Protein AF-A0AA50TCF9-F1 (afdb_monomer_lite)

Radius of gyration: 13.49 Å; chains: 1; bounding box: 40×18×34 Å

Organism: NCBI:txid2839184

Sequence (93 aa):
ENIELHKKSQYSHVPACQISTSYYVGFAYMMMRRYADAI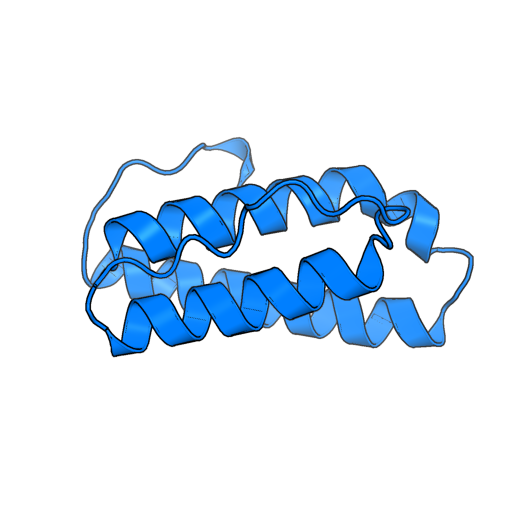RTLSSALLYVQRTKQLFSARSYQNDQINKQTEQMYHLLAVCLVLHPQCVDESIQ

pLDDT: mean 78.46, std 13.11, range [32.66, 91.62]

Secondary structure (DSSP, 8-state):
----TTS--SS---HHHHHHHHHHHHHHHHHTT-HHHHHHHHHHHHHHHHHHHHHHTT-HHHHHHHHHHHHHHHHHHHHHHHHS-----GGG-

Structure (mmCIF, N/CA/C/O backbone):
data_AF-A0AA50TCF9-F1
#
_entry.id   AF-A0AA50TCF9-F1
#
loop_
_atom_site.group_PDB
_atom_site.id
_atom_site.type_symbol
_atom_site.label_atom_id
_atom_site.label_alt_id
_atom_site.label_comp_id
_atom_site.label_asym_id
_atom_site.label_entity_id
_atom_site.label_seq_id
_atom_site.pdbx_PDB_ins_code
_atom_site.Cartn_x
_atom_site.Cartn_y
_atom_site.Cartn_z
_atom_site.occupancy
_atom_site.B_iso_or_equiv
_atom_site.auth_seq_id
_atom_site.auth_comp_id
_atom_site.auth_asym_id
_atom_site.auth_atom_id
_atom_site.pdbx_PDB_model_num
ATOM 1 N N . GLU A 1 1 ? -22.450 0.048 -10.509 1.00 32.66 1 GLU A N 1
ATOM 2 C CA . GLU A 1 1 ? -21.599 -0.545 -11.557 1.00 32.66 1 GLU A CA 1
ATOM 3 C C . GLU A 1 1 ? -20.209 -0.780 -10.970 1.00 32.66 1 GLU A C 1
ATOM 5 O O . GLU A 1 1 ? -19.550 0.173 -10.574 1.00 32.66 1 GLU A O 1
ATOM 10 N N . ASN A 1 2 ? -19.837 -2.039 -10.729 1.00 45.22 2 ASN A N 1
ATOM 11 C CA . ASN A 1 2 ? -18.561 -2.401 -10.107 1.00 45.22 2 ASN A CA 1
ATOM 12 C C . ASN A 1 2 ? -17.498 -2.475 -11.206 1.00 45.22 2 ASN A C 1
ATOM 14 O O . ASN A 1 2 ? -17.454 -3.461 -11.932 1.00 45.22 2 ASN A O 1
ATOM 18 N N . ILE A 1 3 ? -16.688 -1.428 -11.365 1.00 57.72 3 ILE A N 1
ATOM 19 C CA . ILE A 1 3 ? -15.615 -1.400 -12.367 1.00 57.72 3 ILE A CA 1
ATOM 20 C C . ILE A 1 3 ? -14.536 -2.405 -11.939 1.00 57.72 3 ILE A C 1
ATOM 22 O O . ILE A 1 3 ? -13.714 -2.127 -11.066 1.00 57.72 3 ILE A O 1
ATOM 26 N N . GLU A 1 4 ? -14.557 -3.598 -12.531 1.00 53.09 4 GLU A N 1
ATOM 27 C CA . GLU A 1 4 ? -13.545 -4.633 -12.325 1.00 53.09 4 GLU A CA 1
ATOM 28 C C . GLU A 1 4 ? -12.235 -4.238 -13.019 1.00 53.09 4 GLU A C 1
ATOM 30 O O . GLU A 1 4 ? -11.974 -4.562 -14.175 1.00 53.09 4 GLU A O 1
ATOM 35 N N . LEU A 1 5 ? -11.369 -3.543 -12.283 1.00 61.34 5 LEU A N 1
ATOM 36 C CA . LEU A 1 5 ? -10.026 -3.147 -12.733 1.00 61.34 5 LEU A CA 1
ATOM 37 C C . LEU A 1 5 ? -9.050 -4.330 -12.863 1.00 61.34 5 LEU A C 1
ATOM 39 O O . LEU A 1 5 ? -7.933 -4.168 -13.343 1.00 61.34 5 LEU A O 1
ATOM 43 N N . HIS A 1 6 ? -9.464 -5.529 -12.447 1.00 57.28 6 HIS A N 1
ATOM 44 C CA . HIS A 1 6 ? -8.643 -6.740 -12.408 1.00 57.28 6 HIS A CA 1
ATOM 45 C C . HIS A 1 6 ? -8.859 -7.663 -13.621 1.00 57.28 6 HIS A C 1
ATOM 47 O O . HIS A 1 6 ? -8.693 -8.881 -13.535 1.00 57.28 6 HIS A O 1
ATOM 53 N N . LYS A 1 7 ? -9.221 -7.105 -14.782 1.00 55.91 7 LYS A N 1
ATOM 54 C CA . LYS A 1 7 ? -9.214 -7.867 -16.036 1.00 55.91 7 LYS A CA 1
ATOM 55 C C . LYS A 1 7 ? -7.754 -8.182 -16.381 1.00 55.91 7 LYS A C 1
ATOM 57 O O . LYS A 1 7 ? -6.968 -7.260 -16.577 1.00 55.91 7 LYS A O 1
ATOM 62 N N . LYS A 1 8 ? -7.380 -9.471 -16.403 1.00 53.56 8 LYS A N 1
ATOM 63 C CA . LYS A 1 8 ? -6.008 -9.944 -16.681 1.00 53.56 8 LYS A CA 1
ATOM 64 C C . LYS A 1 8 ? -5.452 -9.248 -17.927 1.00 53.56 8 LYS A C 1
ATOM 66 O O . LYS A 1 8 ? -5.863 -9.545 -19.045 1.00 53.56 8 LYS A O 1
ATOM 71 N N . SER A 1 9 ? -4.544 -8.306 -17.708 1.00 56.81 9 SER A N 1
ATOM 72 C CA . SER A 1 9 ? -3.879 -7.561 -18.768 1.00 56.81 9 SER A CA 1
ATOM 73 C C . SER A 1 9 ? -2.815 -8.451 -19.415 1.00 56.81 9 SER A C 1
ATOM 75 O O . SER A 1 9 ? -2.093 -9.152 -18.710 1.00 56.81 9 SER A O 1
ATOM 77 N N . GLN A 1 10 ? -2.715 -8.445 -20.747 1.00 59.06 10 GLN A N 1
ATOM 78 C CA . GLN A 1 10 ? -1.738 -9.242 -21.514 1.00 59.06 10 GLN A CA 1
ATOM 79 C C . GLN A 1 10 ? -0.286 -8.739 -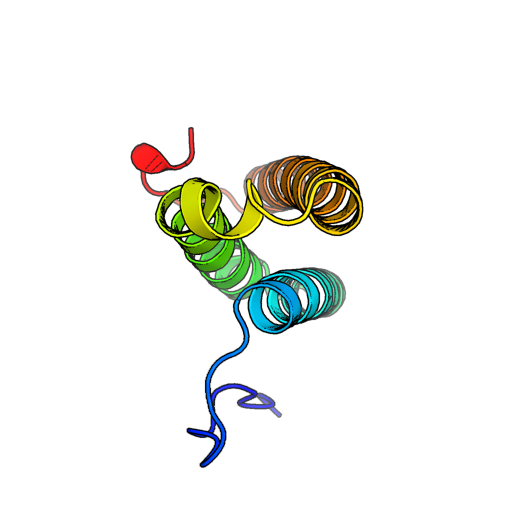21.366 1.00 59.06 10 GLN A C 1
ATOM 81 O O . GLN A 1 10 ? 0.622 -9.290 -21.985 1.00 59.06 10 GLN A O 1
ATOM 86 N N . TYR A 1 11 ? -0.060 -7.693 -20.567 1.00 61.88 11 TYR A N 1
ATOM 87 C CA . TYR A 1 11 ? 1.232 -7.031 -20.414 1.00 61.88 11 TYR A CA 1
ATOM 88 C C . TYR A 1 11 ? 1.994 -7.493 -19.167 1.00 61.88 11 TYR A C 1
ATOM 90 O O . TYR A 1 11 ? 1.413 -7.920 -18.167 1.00 61.88 11 TYR A O 1
ATOM 98 N N . SER A 1 12 ? 3.322 -7.380 -19.227 1.00 62.38 12 SER A N 1
ATOM 99 C CA . SER A 1 12 ? 4.227 -7.667 -18.118 1.00 62.38 12 SER A CA 1
ATOM 100 C C . SER A 1 12 ? 3.909 -6.783 -16.908 1.00 62.38 12 SER A C 1
ATOM 102 O O . SER A 1 12 ? 3.842 -5.557 -17.001 1.00 62.38 12 SER A O 1
ATOM 104 N N . HIS A 1 13 ? 3.710 -7.418 -15.753 1.00 66.69 13 HIS A N 1
ATOM 105 C CA . HIS A 1 13 ? 3.391 -6.730 -14.506 1.00 66.69 13 HIS A CA 1
ATOM 106 C C . HIS A 1 13 ? 4.598 -5.907 -14.038 1.00 66.69 13 HIS A C 1
ATOM 108 O O . HIS A 1 13 ? 5.621 -6.468 -13.649 1.00 66.69 13 HIS A O 1
ATOM 114 N N . VAL A 1 14 ? 4.487 -4.576 -14.079 1.00 78.75 14 VAL A N 1
ATOM 115 C CA . VAL A 1 14 ? 5.519 -3.664 -13.565 1.00 78.75 14 VAL A CA 1
ATOM 116 C C . VAL A 1 14 ? 5.226 -3.374 -12.088 1.00 78.75 14 VAL A C 1
ATOM 118 O O . VAL A 1 14 ? 4.229 -2.702 -11.802 1.00 78.75 14 VAL A O 1
ATOM 121 N N . PRO A 1 15 ? 6.083 -3.809 -11.140 1.00 78.88 15 PRO A N 1
ATOM 122 C CA . PRO A 1 15 ? 5.778 -3.727 -9.710 1.00 78.88 15 PRO A CA 1
ATOM 123 C C . PRO A 1 15 ? 5.491 -2.303 -9.211 1.00 78.88 15 PRO A C 1
ATOM 125 O O . PRO A 1 15 ? 4.531 -2.086 -8.478 1.00 78.88 15 PRO A O 1
ATOM 128 N N . ALA A 1 16 ? 6.257 -1.308 -9.671 1.00 80.81 16 ALA A N 1
ATOM 129 C CA . ALA A 1 16 ? 6.055 0.093 -9.290 1.00 80.81 16 ALA A CA 1
ATOM 130 C C . ALA A 1 16 ? 4.685 0.638 -9.743 1.00 80.81 16 ALA A C 1
ATOM 132 O O . ALA A 1 16 ? 4.004 1.328 -8.991 1.00 80.81 16 ALA A O 1
ATOM 133 N N . CYS A 1 17 ? 4.250 0.283 -10.958 1.00 83.19 17 CYS A N 1
ATOM 134 C CA . CYS A 1 17 ? 2.961 0.715 -11.498 1.00 83.19 17 CYS A CA 1
ATOM 135 C C . CYS A 1 17 ? 1.791 0.060 -10.751 1.00 83.19 17 CYS A C 1
ATOM 137 O O . CYS A 1 17 ? 0.790 0.720 -10.469 1.00 83.19 17 CYS A O 1
ATOM 139 N N . GLN A 1 18 ? 1.928 -1.214 -10.374 1.00 84.12 18 GLN A N 1
ATOM 140 C CA . GLN A 1 18 ? 0.908 -1.932 -9.611 1.00 84.12 18 GLN A CA 1
ATOM 141 C C . GLN A 1 18 ? 0.671 -1.312 -8.227 1.00 84.12 18 GLN A C 1
ATOM 143 O O . GLN A 1 18 ? -0.481 -1.205 -7.800 1.00 84.12 18 GLN A O 1
ATOM 148 N N . ILE A 1 19 ? 1.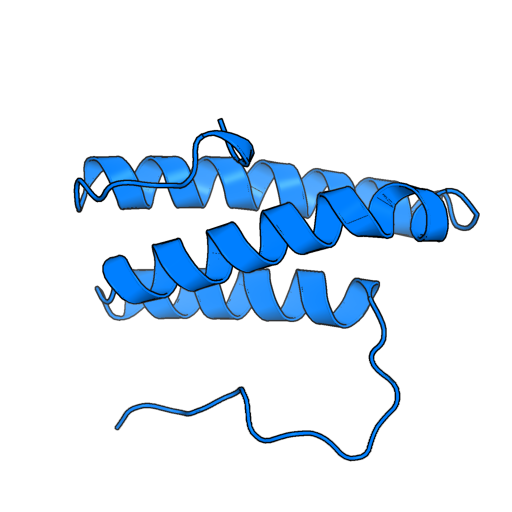735 -0.870 -7.551 1.00 85.94 19 ILE A N 1
ATOM 149 C CA . ILE A 1 19 ? 1.645 -0.212 -6.239 1.00 85.94 19 ILE A CA 1
ATOM 150 C C . ILE A 1 19 ? 0.889 1.112 -6.373 1.00 85.94 19 ILE A C 1
ATOM 152 O O . ILE A 1 19 ? -0.128 1.311 -5.709 1.00 85.94 19 ILE A O 1
ATOM 156 N N . SER A 1 20 ? 1.314 1.978 -7.298 1.00 88.06 20 SER A N 1
ATOM 157 C CA . SER A 1 20 ? 0.647 3.264 -7.524 1.00 88.06 20 SER A CA 1
ATOM 158 C C . SER A 1 20 ? -0.806 3.101 -7.982 1.00 88.06 20 SER A C 1
ATOM 160 O O . SER A 1 20 ? -1.677 3.834 -7.524 1.00 88.06 20 SER A O 1
ATOM 162 N N . THR A 1 21 ? -1.101 2.114 -8.832 1.00 88.88 21 THR A N 1
ATOM 163 C CA . THR A 1 21 ? -2.481 1.827 -9.258 1.00 88.88 21 THR A CA 1
ATOM 164 C C . THR A 1 21 ? -3.334 1.412 -8.063 1.00 88.88 21 THR A C 1
ATOM 166 O O . THR A 1 21 ? -4.405 1.973 -7.848 1.00 88.88 21 THR A O 1
ATOM 169 N N . SER A 1 22 ? -2.839 0.490 -7.235 1.00 88.25 22 SER A N 1
ATOM 170 C CA . SER A 1 22 ? -3.554 0.031 -6.039 1.00 88.25 22 SER A CA 1
ATOM 171 C C . SER A 1 22 ? -3.822 1.159 -5.042 1.00 88.25 22 SER A C 1
ATOM 173 O O . SER A 1 22 ? -4.891 1.186 -4.438 1.00 88.25 22 SER A O 1
ATOM 175 N N . TYR A 1 23 ? -2.899 2.117 -4.906 1.00 90.69 23 TYR A N 1
ATOM 176 C CA . TYR A 1 23 ? -3.091 3.310 -4.078 1.00 90.69 23 TYR A CA 1
ATOM 177 C C . TYR A 1 23 ? -4.288 4.151 -4.548 1.00 90.69 23 TYR A C 1
ATOM 179 O O . TYR A 1 23 ? -5.195 4.432 -3.762 1.00 90.69 23 TYR A O 1
ATOM 187 N N . TYR A 1 24 ? -4.335 4.506 -5.836 1.00 90.44 24 TYR A N 1
ATOM 188 C CA . TYR A 1 24 ? -5.433 5.314 -6.377 1.00 90.44 24 TYR A CA 1
ATOM 189 C C . TYR A 1 24 ? -6.769 4.569 -6.355 1.00 90.44 24 TYR A C 1
ATOM 191 O O . TYR A 1 24 ? -7.804 5.168 -6.069 1.00 90.44 24 TYR A O 1
ATOM 199 N N . VAL A 1 25 ? -6.750 3.259 -6.601 1.00 89.25 25 VAL A N 1
ATOM 200 C CA . VAL A 1 25 ? -7.944 2.409 -6.525 1.00 89.25 25 VAL A CA 1
ATOM 201 C C . VAL A 1 25 ? -8.453 2.301 -5.087 1.00 89.25 25 VAL A C 1
ATOM 203 O O . VAL A 1 25 ? -9.649 2.461 -4.853 1.00 89.25 25 VAL A O 1
ATOM 206 N N . GLY A 1 26 ? -7.560 2.110 -4.112 1.00 89.19 26 GLY A N 1
ATOM 207 C CA . GLY A 1 26 ? -7.906 2.142 -2.692 1.00 89.19 26 GLY A CA 1
ATOM 208 C C . GLY A 1 26 ? -8.548 3.473 -2.299 1.00 89.19 26 GLY A C 1
ATOM 209 O O . GLY A 1 26 ? -9.604 3.482 -1.668 1.00 89.19 26 GLY A O 1
ATOM 210 N N . PHE A 1 27 ? -7.979 4.593 -2.758 1.00 88.19 27 PHE A N 1
ATOM 211 C CA . PHE A 1 27 ? -8.547 5.920 -2.527 1.00 88.19 27 PHE A CA 1
ATOM 212 C C . PHE A 1 27 ? -9.941 6.086 -3.149 1.00 88.19 27 PHE A C 1
ATOM 214 O O . PHE A 1 27 ? -10.873 6.531 -2.478 1.00 88.19 27 PHE A O 1
ATOM 221 N N . ALA A 1 28 ? -10.118 5.666 -4.404 1.00 89.06 28 ALA A N 1
ATOM 222 C CA . ALA A 1 28 ? -11.411 5.706 -5.080 1.00 89.06 28 ALA A CA 1
ATOM 223 C C . ALA A 1 28 ? -12.475 4.874 -4.342 1.00 89.06 28 ALA A C 1
ATOM 225 O O . ALA A 1 28 ? -13.607 5.334 -4.174 1.00 89.06 28 ALA A O 1
ATOM 226 N N . TYR A 1 29 ? -12.117 3.690 -3.833 1.00 88.38 29 TYR A N 1
ATOM 227 C CA . TYR A 1 29 ? -13.044 2.864 -3.057 1.00 88.38 29 TYR A CA 1
ATOM 228 C C . TYR A 1 29 ? -13.463 3.505 -1.731 1.00 88.38 29 TYR A C 1
ATOM 230 O O . TYR A 1 29 ? -14.633 3.385 -1.356 1.00 88.38 29 TYR A O 1
ATOM 238 N N . MET A 1 30 ? -12.574 4.243 -1.056 1.00 85.38 30 MET A N 1
ATOM 239 C CA . MET A 1 30 ? -12.969 5.026 0.121 1.00 85.38 30 MET A CA 1
ATOM 240 C C . MET A 1 30 ? -13.970 6.128 -0.235 1.00 85.38 30 MET A C 1
ATOM 242 O O . MET A 1 30 ? -14.957 6.304 0.478 1.00 85.38 30 MET A O 1
ATOM 246 N N . MET A 1 31 ? -13.760 6.836 -1.353 1.00 87.06 31 MET A N 1
ATOM 247 C CA . MET A 1 31 ? -14.669 7.897 -1.816 1.00 87.06 31 MET A CA 1
ATOM 248 C C . MET A 1 31 ? -16.050 7.346 -2.205 1.00 87.06 31 MET A C 1
ATOM 250 O O . MET A 1 31 ? -17.064 8.004 -1.985 1.00 87.06 31 MET A O 1
ATOM 254 N N . MET A 1 32 ? -16.109 6.106 -2.705 1.00 88.06 32 MET A N 1
ATOM 255 C CA . MET A 1 32 ? -17.358 5.382 -2.982 1.00 88.06 32 MET A CA 1
ATOM 256 C C . MET A 1 32 ? -18.000 4.743 -1.734 1.00 88.06 32 MET A C 1
ATOM 258 O O . MET A 1 32 ? -18.983 4.015 -1.870 1.00 88.06 32 MET A O 1
ATOM 262 N N . ARG A 1 33 ? -17.462 4.979 -0.526 1.00 84.62 33 ARG A N 1
ATOM 263 C CA . ARG A 1 33 ? -17.894 4.366 0.750 1.00 84.62 33 ARG A CA 1
ATOM 264 C C . ARG A 1 33 ? -17.833 2.833 0.779 1.00 84.62 33 ARG A C 1
ATOM 266 O O . ARG A 1 33 ? -18.466 2.192 1.615 1.00 84.62 33 ARG A O 1
ATOM 273 N N . ARG A 1 34 ? -17.051 2.219 -0.110 1.00 86.88 34 ARG A N 1
ATOM 274 C CA . ARG A 1 34 ? -16.849 0.764 -0.172 1.00 86.88 34 ARG A CA 1
ATOM 275 C C . ARG A 1 34 ? -15.626 0.361 0.644 1.00 86.88 34 ARG A C 1
ATOM 277 O O . ARG A 1 34 ? -14.639 -0.144 0.112 1.00 86.88 34 ARG A O 1
ATOM 284 N N . TYR A 1 35 ? -15.695 0.593 1.953 1.00 84.06 35 TYR A N 1
ATOM 285 C CA . TYR A 1 35 ? -14.554 0.420 2.858 1.00 84.06 35 TYR A CA 1
ATOM 286 C C . TYR A 1 35 ? -14.038 -1.022 2.908 1.00 84.06 35 TYR A C 1
ATOM 288 O O . TYR A 1 35 ? -12.830 -1.226 2.894 1.00 84.06 35 TYR A O 1
ATOM 296 N N . ALA A 1 36 ? -14.918 -2.026 2.858 1.00 84.19 36 ALA A N 1
ATOM 297 C CA . ALA A 1 36 ? -14.507 -3.433 2.870 1.00 84.19 36 ALA A CA 1
ATOM 298 C C . ALA A 1 36 ? -13.625 -3.815 1.660 1.00 84.19 36 ALA A C 1
ATOM 300 O O . ALA A 1 36 ? -12.662 -4.576 1.789 1.00 84.19 36 ALA A O 1
ATOM 301 N N . ASP A 1 37 ? -13.915 -3.252 0.483 1.00 85.69 37 ASP A N 1
ATOM 302 C CA . ASP A 1 37 ? -13.144 -3.504 -0.741 1.00 85.69 37 ASP A CA 1
ATOM 303 C C . ASP A 1 37 ? -11.870 -2.651 -0.799 1.00 85.69 37 ASP A C 1
ATOM 305 O O . ASP A 1 37 ? -10.831 -3.122 -1.272 1.00 85.69 37 ASP A O 1
ATOM 309 N N . ALA A 1 38 ? -11.915 -1.434 -0.243 1.00 86.81 38 ALA A N 1
ATOM 310 C CA . ALA A 1 38 ? -10.733 -0.603 -0.030 1.00 86.81 38 ALA A CA 1
ATOM 311 C C . ALA A 1 38 ? -9.720 -1.306 0.889 1.00 86.81 38 ALA A C 1
ATOM 313 O O . ALA A 1 38 ? -8.554 -1.431 0.522 1.00 86.81 38 ALA A O 1
ATOM 314 N N . ILE A 1 39 ? -10.177 -1.841 2.029 1.00 87.94 39 ILE A N 1
ATOM 315 C CA . ILE A 1 39 ? -9.353 -2.580 2.997 1.00 87.94 39 ILE A CA 1
ATOM 316 C C . ILE A 1 39 ? -8.682 -3.776 2.319 1.00 87.94 39 ILE A C 1
ATOM 318 O O . ILE A 1 39 ? -7.465 -3.923 2.416 1.00 87.94 39 ILE A O 1
ATOM 322 N N . ARG A 1 40 ? -9.437 -4.597 1.573 1.00 87.19 40 ARG A N 1
ATOM 323 C CA . ARG A 1 40 ? -8.884 -5.752 0.839 1.00 87.19 40 ARG A CA 1
ATOM 324 C C . ARG A 1 40 ? -7.827 -5.350 -0.193 1.00 87.19 40 ARG A C 1
ATOM 326 O O . ARG A 1 40 ? -6.784 -6.002 -0.288 1.00 87.19 40 ARG A O 1
ATOM 333 N N . THR A 1 41 ? -8.080 -4.279 -0.945 1.00 87.88 41 THR A N 1
ATOM 334 C CA . THR A 1 41 ? -7.169 -3.793 -1.994 1.00 87.88 41 THR A CA 1
ATOM 335 C C . THR A 1 41 ? -5.883 -3.223 -1.396 1.00 87.88 41 THR A C 1
ATOM 337 O O . THR A 1 41 ? -4.792 -3.620 -1.804 1.00 87.88 41 THR A O 1
ATOM 340 N N . LEU A 1 42 ? -6.000 -2.340 -0.397 1.00 88.12 42 LEU A N 1
ATOM 341 C CA . LEU A 1 42 ? -4.859 -1.741 0.301 1.00 88.12 42 LEU A CA 1
ATOM 342 C C . LEU A 1 42 ? -4.013 -2.814 0.995 1.00 88.12 42 LEU A C 1
ATOM 344 O O . LEU A 1 42 ? -2.795 -2.813 0.850 1.00 88.12 42 LEU A O 1
ATOM 348 N N . SER A 1 43 ? -4.656 -3.780 1.653 1.00 89.12 43 SER A N 1
ATOM 349 C CA . SER A 1 43 ? -3.980 -4.895 2.323 1.00 89.12 43 SER A CA 1
ATOM 350 C C . SER A 1 43 ? -3.163 -5.750 1.350 1.00 89.12 43 SER A C 1
ATOM 352 O O . SER A 1 43 ? -1.978 -6.007 1.557 1.00 89.12 43 SER A O 1
ATOM 354 N N . SER A 1 44 ? -3.777 -6.140 0.229 1.00 87.38 44 SER A N 1
ATOM 355 C CA . SER A 1 44 ? -3.108 -6.934 -0.811 1.00 87.38 44 SER A CA 1
ATOM 356 C C . SER A 1 44 ? -1.923 -6.189 -1.428 1.00 87.38 44 SER A C 1
ATOM 358 O O . SER A 1 44 ? -0.896 -6.791 -1.744 1.00 87.38 44 SER A O 1
ATOM 360 N N . ALA A 1 45 ? -2.050 -4.871 -1.584 1.00 88.88 45 ALA A N 1
ATOM 361 C CA . ALA A 1 45 ? -0.998 -4.027 -2.123 1.00 88.88 45 ALA A CA 1
ATOM 362 C C . ALA A 1 45 ? 0.161 -3.820 -1.133 1.00 88.88 45 ALA A C 1
ATOM 364 O O . ALA A 1 45 ? 1.313 -3.893 -1.552 1.00 88.88 45 ALA A O 1
ATOM 365 N N . LEU A 1 46 ? -0.107 -3.653 0.166 1.00 88.12 46 LEU A N 1
ATOM 366 C CA . LEU A 1 46 ? 0.932 -3.575 1.204 1.00 88.12 46 LEU A CA 1
ATOM 367 C C . LEU A 1 46 ? 1.750 -4.875 1.286 1.00 88.12 46 LEU A C 1
ATOM 369 O O . LEU A 1 46 ? 2.982 -4.837 1.259 1.00 88.12 46 LEU A O 1
ATOM 373 N N . LEU A 1 47 ? 1.082 -6.033 1.249 1.00 88.38 47 LEU A N 1
ATOM 374 C CA . LEU A 1 47 ? 1.752 -7.337 1.157 1.00 88.38 47 LEU A CA 1
ATOM 375 C C . LEU A 1 47 ? 2.595 -7.466 -0.118 1.00 88.38 47 LEU A C 1
ATOM 377 O O . LEU A 1 47 ? 3.688 -8.039 -0.105 1.00 88.38 47 LEU A O 1
ATOM 381 N N . TYR A 1 48 ? 2.104 -6.929 -1.235 1.00 86.00 48 TYR A N 1
ATOM 382 C CA . TYR A 1 48 ? 2.845 -6.918 -2.491 1.00 86.00 48 TYR A CA 1
ATOM 383 C C . TYR A 1 48 ? 4.113 -6.057 -2.401 1.00 86.00 48 TYR A C 1
ATOM 385 O O . TYR A 1 48 ? 5.179 -6.514 -2.823 1.00 86.00 48 TYR A O 1
ATOM 393 N N . VAL A 1 49 ? 4.037 -4.862 -1.799 1.00 86.81 49 VAL A N 1
ATOM 394 C CA . VAL A 1 49 ? 5.205 -3.998 -1.544 1.00 86.81 49 VAL A CA 1
ATOM 395 C C . VAL A 1 49 ? 6.245 -4.739 -0.707 1.00 86.81 49 VAL A C 1
ATOM 397 O O . VAL A 1 49 ? 7.418 -4.771 -1.076 1.00 86.81 49 VAL A O 1
ATOM 400 N N . GLN A 1 50 ? 5.831 -5.386 0.386 1.00 83.62 50 GLN A N 1
ATOM 401 C CA . GLN A 1 50 ? 6.745 -6.105 1.276 1.00 83.62 50 GLN A CA 1
ATOM 402 C C . GLN A 1 50 ? 7.504 -7.221 0.545 1.00 83.62 50 GLN A C 1
ATOM 404 O O . GLN A 1 50 ? 8.718 -7.343 0.705 1.00 83.62 50 GLN A O 1
ATOM 409 N N . ARG A 1 51 ? 6.820 -7.984 -0.319 1.00 83.31 51 ARG A N 1
ATOM 410 C CA . ARG A 1 51 ? 7.439 -9.048 -1.132 1.00 83.31 51 ARG A CA 1
ATOM 411 C C . ARG A 1 51 ? 8.372 -8.524 -2.221 1.00 83.31 51 ARG A C 1
ATOM 413 O O . ARG A 1 51 ? 9.279 -9.235 -2.638 1.00 83.31 51 ARG A O 1
ATOM 420 N N . THR A 1 52 ? 8.150 -7.303 -2.701 1.00 79.56 52 THR A N 1
ATOM 421 C CA . THR A 1 52 ? 8.883 -6.737 -3.843 1.00 79.56 52 THR A CA 1
ATOM 422 C C . THR A 1 52 ? 9.926 -5.687 -3.451 1.00 79.56 52 THR A C 1
ATOM 424 O O . THR A 1 52 ? 10.680 -5.247 -4.316 1.00 79.56 52 THR A O 1
ATOM 427 N N . LYS A 1 53 ? 10.071 -5.357 -2.155 1.00 75.81 53 LYS A N 1
ATOM 428 C CA . LYS A 1 53 ? 11.058 -4.392 -1.619 1.00 75.81 53 LYS A CA 1
ATOM 429 C C . LYS A 1 53 ? 12.467 -4.547 -2.204 1.00 75.81 53 LYS A C 1
ATOM 431 O O . LYS A 1 53 ? 13.092 -3.556 -2.577 1.00 75.81 53 LYS A O 1
ATOM 436 N N . GLN A 1 54 ? 12.957 -5.781 -2.328 1.00 73.62 54 GLN A N 1
ATOM 437 C CA . GLN A 1 54 ? 14.320 -6.056 -2.795 1.00 73.62 54 GLN A CA 1
ATOM 438 C C . GLN A 1 54 ? 14.529 -5.711 -4.282 1.00 73.62 54 GLN A C 1
ATOM 440 O O . GLN A 1 54 ? 15.613 -5.279 -4.666 1.00 73.62 54 GLN A O 1
ATOM 445 N N . LEU A 1 55 ? 13.476 -5.798 -5.106 1.00 73.19 55 LEU A N 1
ATOM 446 C CA . LEU A 1 55 ? 13.509 -5.440 -6.533 1.00 73.19 55 LEU A CA 1
ATOM 447 C C . LEU A 1 55 ? 13.662 -3.925 -6.745 1.00 73.19 55 LEU A C 1
ATOM 449 O O . LEU A 1 55 ? 14.225 -3.490 -7.748 1.00 73.19 55 LEU A O 1
ATOM 453 N N . PHE A 1 56 ? 13.190 -3.114 -5.795 1.00 68.81 56 PHE A N 1
ATOM 454 C CA . PHE A 1 56 ? 13.270 -1.652 -5.863 1.00 68.81 56 PHE A CA 1
ATOM 455 C C . PHE A 1 56 ? 14.569 -1.086 -5.290 1.00 68.81 56 PHE A C 1
ATOM 457 O O . PHE A 1 56 ? 14.868 0.088 -5.504 1.00 68.81 56 PHE A O 1
ATOM 464 N N . SER A 1 57 ? 15.363 -1.890 -4.575 1.00 65.38 57 SER A N 1
ATOM 465 C CA . SER A 1 57 ? 16.637 -1.442 -3.994 1.00 65.38 57 SER A CA 1
ATOM 466 C C . SER A 1 57 ? 17.658 -1.024 -5.059 1.00 65.38 57 SER A C 1
ATOM 468 O O . SER A 1 57 ? 18.530 -0.209 -4.780 1.00 65.38 57 SER A O 1
ATOM 470 N N . ALA A 1 58 ? 17.542 -1.543 -6.286 1.00 66.44 58 ALA A N 1
ATOM 471 C CA . ALA A 1 58 ? 18.434 -1.208 -7.396 1.00 66.44 58 ALA A CA 1
ATOM 472 C C . ALA A 1 58 ? 18.153 0.173 -8.028 1.00 66.44 58 ALA A C 1
ATOM 474 O O . ALA A 1 58 ? 18.961 0.664 -8.813 1.00 66.44 58 ALA A O 1
ATOM 475 N N . ARG A 1 59 ? 17.012 0.811 -7.719 1.00 66.94 59 ARG A N 1
ATOM 476 C CA . ARG A 1 59 ? 16.596 2.107 -8.286 1.00 66.94 59 ARG A CA 1
ATOM 477 C C . ARG A 1 59 ? 16.177 3.075 -7.180 1.00 66.94 59 ARG A C 1
ATOM 479 O O . ARG A 1 59 ? 14.989 3.292 -6.953 1.00 66.94 59 ARG A O 1
ATOM 486 N N . SER A 1 60 ? 17.174 3.668 -6.522 1.00 64.44 60 SER A N 1
ATOM 487 C CA . SER A 1 60 ? 17.023 4.556 -5.355 1.00 64.44 60 SER A CA 1
ATOM 488 C C . SER A 1 60 ? 15.917 5.616 -5.503 1.00 64.44 60 SER A C 1
ATOM 490 O O . SER A 1 60 ? 15.061 5.701 -4.631 1.00 64.44 60 SER A O 1
ATOM 492 N N . TYR A 1 61 ? 15.845 6.349 -6.621 1.00 72.69 61 TYR A N 1
ATOM 493 C CA . TYR A 1 61 ? 14.842 7.416 -6.788 1.00 72.69 61 TYR A CA 1
ATOM 494 C C . TYR A 1 61 ? 13.387 6.912 -6.757 1.00 72.69 61 TYR A C 1
ATOM 496 O O . TYR A 1 61 ? 12.508 7.550 -6.183 1.00 72.69 61 TYR A O 1
ATOM 504 N N . GLN A 1 62 ? 13.117 5.745 -7.352 1.00 72.81 62 GLN A N 1
ATOM 505 C CA . GLN A 1 62 ? 11.771 5.161 -7.339 1.00 72.81 62 GLN A CA 1
ATOM 506 C C . GLN A 1 62 ? 11.431 4.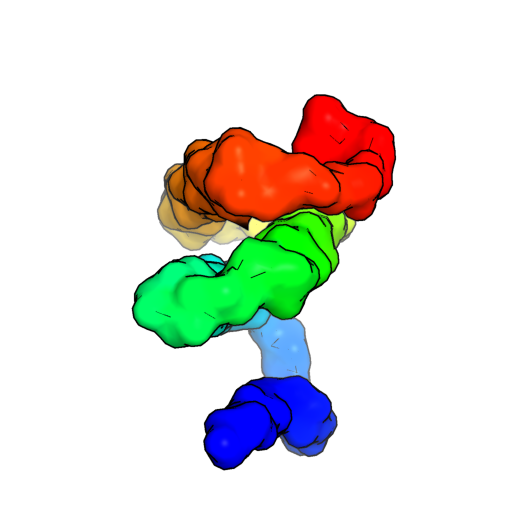565 -5.964 1.00 72.81 62 GLN A C 1
ATOM 508 O O . GLN A 1 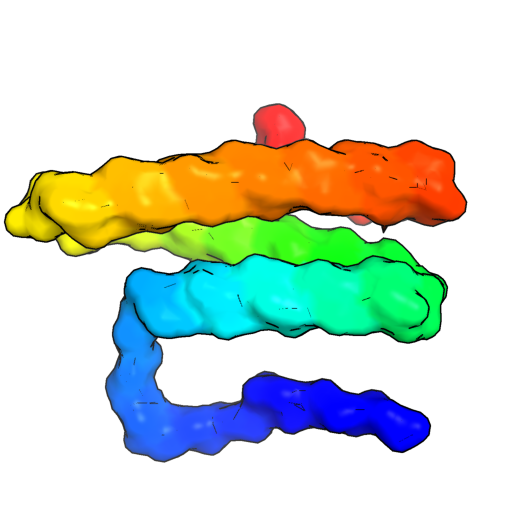62 ? 10.257 4.479 -5.609 1.00 72.81 62 GLN A O 1
ATOM 513 N N . ASN A 1 63 ? 12.448 4.167 -5.194 1.00 80.94 63 ASN A N 1
ATOM 514 C CA . ASN A 1 63 ? 12.292 3.561 -3.877 1.00 80.94 63 ASN A CA 1
ATOM 515 C C . ASN A 1 63 ? 11.670 4.544 -2.875 1.00 80.94 63 ASN A C 1
ATOM 517 O O . ASN A 1 63 ? 10.677 4.209 -2.236 1.00 80.94 63 ASN A O 1
ATOM 521 N N . ASP A 1 64 ? 12.176 5.777 -2.818 1.00 83.56 64 ASP A N 1
ATOM 522 C CA . ASP A 1 64 ? 11.675 6.806 -1.896 1.00 83.56 64 ASP A CA 1
ATOM 523 C C . ASP A 1 64 ? 10.208 7.156 -2.165 1.00 83.56 64 ASP A C 1
ATOM 525 O O . ASP A 1 64 ? 9.398 7.258 -1.241 1.00 83.56 64 ASP A O 1
ATOM 529 N N . GLN A 1 65 ? 9.832 7.281 -3.441 1.00 84.50 65 GLN A N 1
ATOM 530 C CA . GLN A 1 65 ? 8.447 7.552 -3.822 1.00 84.50 65 GLN A CA 1
ATOM 531 C C . GLN A 1 65 ? 7.512 6.391 -3.454 1.00 84.50 65 GLN A C 1
ATOM 533 O O . GLN A 1 65 ? 6.408 6.627 -2.959 1.00 84.50 65 GLN A O 1
ATOM 538 N N . ILE A 1 66 ? 7.953 5.146 -3.664 1.00 85.56 66 ILE A N 1
ATOM 539 C CA . ILE A 1 66 ? 7.188 3.948 -3.298 1.00 85.56 66 ILE A CA 1
ATOM 540 C C . ILE A 1 66 ? 7.051 3.836 -1.778 1.00 85.56 66 ILE A C 1
ATOM 542 O O .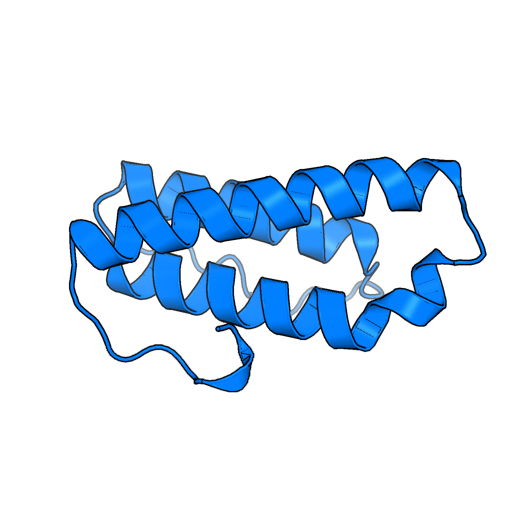 ILE A 1 66 ? 5.952 3.562 -1.297 1.00 85.56 66 ILE A O 1
ATOM 546 N N . ASN A 1 67 ? 8.114 4.088 -1.009 1.00 87.25 67 ASN A N 1
ATOM 547 C CA . ASN A 1 67 ? 8.055 4.068 0.454 1.00 87.25 67 ASN A CA 1
ATOM 548 C C . ASN A 1 67 ? 7.062 5.108 0.975 1.00 87.25 67 ASN A C 1
ATOM 550 O O . ASN A 1 67 ? 6.188 4.770 1.768 1.00 87.25 67 ASN A O 1
ATOM 554 N N . LYS A 1 68 ? 7.105 6.336 0.446 1.00 89.31 68 LYS A N 1
ATOM 555 C CA . LYS A 1 68 ? 6.151 7.387 0.818 1.00 89.31 68 LYS A CA 1
ATOM 556 C C . LYS A 1 68 ? 4.706 7.020 0.467 1.00 89.31 68 LYS A C 1
ATOM 558 O O . LYS A 1 68 ? 3.804 7.245 1.271 1.00 89.31 68 LYS A O 1
ATOM 563 N N . GLN A 1 69 ? 4.466 6.434 -0.710 1.00 88.19 69 GLN A N 1
ATOM 564 C CA . GLN A 1 69 ? 3.137 5.912 -1.059 1.00 88.19 69 GLN A CA 1
ATOM 565 C C . GLN A 1 69 ? 2.700 4.802 -0.098 1.00 88.19 69 GLN A C 1
ATOM 567 O O . GLN A 1 69 ? 1.553 4.790 0.333 1.00 88.19 69 GLN A O 1
ATOM 572 N N . THR A 1 70 ? 3.611 3.908 0.278 1.00 89.38 70 THR A N 1
ATOM 573 C CA . THR A 1 70 ? 3.339 2.803 1.206 1.00 89.38 70 THR A CA 1
ATOM 574 C C . THR A 1 70 ? 2.936 3.329 2.583 1.00 89.38 70 THR A C 1
ATOM 576 O O . THR A 1 70 ? 1.929 2.893 3.134 1.00 89.38 70 THR A O 1
ATOM 579 N N . GLU A 1 71 ? 3.647 4.327 3.114 1.00 90.94 71 GLU A N 1
ATOM 580 C CA . GLU A 1 71 ? 3.258 5.005 4.354 1.00 90.94 71 GLU A CA 1
ATOM 581 C C . GLU A 1 71 ? 1.856 5.603 4.242 1.00 90.94 71 GLU A C 1
ATOM 583 O O . GLU A 1 71 ? 1.010 5.370 5.103 1.00 90.94 71 GLU A O 1
ATOM 588 N N . GLN A 1 72 ? 1.555 6.323 3.159 1.00 90.38 72 GLN A N 1
ATOM 589 C CA . GLN A 1 72 ? 0.214 6.870 2.941 1.00 90.38 72 GLN A CA 1
ATOM 590 C C . GLN A 1 72 ? -0.857 5.770 2.888 1.00 90.38 72 GLN A C 1
ATOM 592 O O . GLN A 1 72 ? -1.940 5.957 3.438 1.00 90.38 72 GLN A O 1
ATOM 597 N N . MET A 1 73 ? -0.563 4.613 2.286 1.00 91.31 73 MET A N 1
ATOM 598 C CA . MET A 1 73 ? -1.472 3.462 2.255 1.00 91.31 73 MET A CA 1
ATOM 599 C C . MET A 1 73 ? -1.779 2.922 3.655 1.00 91.31 73 MET A C 1
ATOM 601 O O . MET A 1 73 ? -2.942 2.623 3.922 1.00 91.31 73 MET A O 1
ATOM 605 N N . TYR A 1 74 ? -0.790 2.853 4.554 1.00 91.00 74 TYR A N 1
ATOM 606 C CA . TYR A 1 74 ? -1.017 2.471 5.954 1.00 91.00 74 TYR A CA 1
ATOM 607 C C . TYR A 1 74 ? -1.953 3.451 6.674 1.00 91.00 74 TYR A C 1
ATOM 609 O O . TYR A 1 74 ? -2.896 3.024 7.338 1.00 91.00 74 TYR A O 1
ATOM 617 N N . HIS A 1 75 ? -1.760 4.761 6.491 1.00 91.62 75 HIS A N 1
ATOM 618 C CA . HIS A 1 75 ? -2.647 5.771 7.083 1.00 91.62 75 HIS A CA 1
ATOM 619 C C . HIS A 1 75 ? -4.083 5.650 6.552 1.00 91.62 75 HIS A C 1
ATOM 621 O O . HIS A 1 75 ? -5.043 5.712 7.319 1.00 91.62 75 HIS A O 1
ATOM 627 N N . LEU A 1 76 ? -4.243 5.440 5.242 1.00 89.50 76 LEU A N 1
ATOM 628 C CA . LEU A 1 76 ? -5.554 5.267 4.608 1.00 89.50 76 LEU A CA 1
ATOM 629 C C . LEU A 1 76 ? -6.252 3.995 5.101 1.00 89.50 76 LEU A C 1
ATOM 631 O O . LEU A 1 76 ? -7.457 4.014 5.354 1.00 89.50 76 LEU A O 1
ATOM 635 N N . LEU A 1 77 ? -5.497 2.910 5.288 1.00 89.50 77 LEU A N 1
ATOM 636 C CA . LEU A 1 77 ? -6.006 1.666 5.856 1.00 89.50 77 LEU A CA 1
ATOM 637 C C . LEU A 1 77 ? -6.482 1.869 7.300 1.00 89.50 77 LEU A C 1
ATOM 639 O O . LEU A 1 77 ? -7.588 1.447 7.629 1.00 89.50 77 LEU A O 1
ATOM 643 N N . ALA A 1 78 ? -5.709 2.571 8.133 1.00 88.94 78 ALA A N 1
ATOM 644 C CA . ALA A 1 78 ? -6.103 2.890 9.504 1.00 88.94 78 ALA A CA 1
ATOM 645 C C . ALA A 1 78 ? -7.420 3.686 9.551 1.00 88.94 78 ALA A C 1
ATOM 647 O O . ALA A 1 78 ? -8.324 3.341 10.312 1.00 88.94 78 ALA A O 1
ATOM 648 N N . VAL A 1 79 ? -7.581 4.693 8.683 1.00 89.75 79 VAL A N 1
ATOM 649 C CA . VAL A 1 79 ? -8.842 5.447 8.562 1.00 89.75 79 VAL A CA 1
ATOM 650 C C . VAL A 1 79 ? -9.996 4.535 8.134 1.00 89.75 79 VAL A C 1
ATOM 652 O O . VAL A 1 79 ? -11.078 4.605 8.718 1.00 89.75 79 VAL A O 1
ATOM 655 N N . CYS A 1 80 ? -9.780 3.646 7.157 1.00 86.81 80 CYS A N 1
ATOM 656 C CA . CYS A 1 80 ? -10.802 2.683 6.736 1.00 86.81 80 CYS A CA 1
ATOM 657 C C . CYS A 1 80 ? -11.238 1.756 7.874 1.00 86.81 80 CYS A C 1
ATOM 659 O O . CYS A 1 80 ? -12.426 1.466 7.982 1.00 86.81 80 CYS A O 1
ATOM 661 N N . LEU A 1 81 ? -10.302 1.309 8.715 1.00 86.31 81 LEU A N 1
ATOM 662 C CA . LEU A 1 81 ? -10.582 0.393 9.822 1.00 86.31 81 LEU A CA 1
ATOM 663 C C . LEU A 1 81 ? -11.349 1.050 10.964 1.00 86.31 81 LEU A C 1
ATOM 665 O O . LEU A 1 81 ? -12.210 0.410 11.562 1.00 86.31 81 LEU A O 1
ATOM 669 N N . VAL A 1 82 ? -11.086 2.329 11.238 1.00 86.19 82 VAL A N 1
ATOM 670 C CA . VAL A 1 82 ? -11.872 3.102 12.211 1.00 86.19 82 VAL A CA 1
ATOM 671 C C . VAL A 1 82 ? -13.311 3.294 11.723 1.00 86.19 82 VAL A C 1
ATOM 673 O O . VAL A 1 82 ? -14.247 3.208 12.513 1.00 86.19 82 VAL A O 1
ATOM 676 N N . LEU A 1 83 ? -13.504 3.535 10.422 1.00 85.31 83 LEU A N 1
ATOM 677 C CA . LEU A 1 83 ? -14.833 3.724 9.828 1.00 85.31 83 LEU A CA 1
ATOM 678 C C . LEU A 1 83 ? -15.610 2.412 9.662 1.00 85.31 83 LEU A C 1
ATOM 680 O O . LEU A 1 83 ? -16.838 2.405 9.748 1.00 85.31 83 LEU A O 1
ATOM 684 N N . HIS A 1 84 ? -14.910 1.311 9.394 1.00 81.12 84 HIS A N 1
ATOM 685 C CA . HIS A 1 84 ? -15.491 -0.011 9.217 1.00 81.12 84 HIS A CA 1
ATOM 686 C C . HIS A 1 84 ? -14.581 -1.072 9.855 1.00 81.12 84 HIS A C 1
ATOM 688 O O . HIS A 1 84 ? -13.643 -1.539 9.201 1.00 81.12 84 HIS A O 1
ATOM 694 N N . PRO A 1 85 ? -14.840 -1.462 11.118 1.00 77.75 85 PRO A N 1
ATOM 695 C CA . PRO A 1 85 ? -14.022 -2.453 11.801 1.00 77.75 85 PRO A CA 1
ATOM 696 C C . PRO A 1 85 ? -14.162 -3.805 11.100 1.00 77.75 85 PRO A C 1
ATOM 698 O O . PRO A 1 85 ? -15.224 -4.426 11.097 1.00 77.75 85 PRO A O 1
ATOM 701 N N . GLN A 1 86 ? -13.068 -4.249 10.489 1.00 77.12 86 GLN A N 1
ATOM 702 C CA . GLN A 1 86 ? -12.958 -5.520 9.787 1.00 77.12 86 GLN A CA 1
ATOM 703 C C . GLN A 1 86 ? -11.658 -6.195 10.222 1.00 77.12 86 GLN A C 1
ATOM 705 O O . GLN A 1 86 ? -10.647 -5.522 10.412 1.00 77.12 86 GLN A O 1
ATOM 710 N N . CYS A 1 87 ? -11.665 -7.523 10.352 1.00 68.25 87 CYS A N 1
ATOM 711 C CA . CYS A 1 87 ? -10.436 -8.281 10.560 1.00 68.25 87 CYS A CA 1
ATOM 712 C C . CYS A 1 87 ? -9.492 -8.059 9.366 1.00 68.25 87 CYS A C 1
ATOM 714 O O . CYS A 1 87 ? -9.858 -8.332 8.217 1.00 68.25 87 CYS A O 1
ATOM 716 N N . VAL A 1 88 ? -8.297 -7.549 9.650 1.00 70.00 88 VAL A N 1
ATOM 717 C CA . VAL A 1 88 ? -7.177 -7.461 8.707 1.00 70.00 88 VAL A CA 1
ATOM 718 C C . VAL A 1 88 ? -6.136 -8.483 9.135 1.00 70.00 88 VAL A C 1
ATOM 720 O O . VAL A 1 88 ? -6.044 -8.818 10.312 1.00 70.00 88 VAL A O 1
ATOM 723 N N . ASP A 1 89 ? -5.409 -9.018 8.162 1.00 63.91 89 ASP A N 1
ATOM 724 C CA . ASP A 1 89 ? -4.343 -9.984 8.396 1.00 63.91 89 ASP A CA 1
ATOM 725 C C . ASP A 1 89 ? -3.232 -9.367 9.272 1.00 63.91 89 ASP A C 1
ATOM 727 O O . ASP A 1 89 ? -2.756 -8.267 8.977 1.00 63.91 89 ASP A O 1
ATOM 731 N N . GLU A 1 90 ? -2.823 -10.072 10.334 1.00 58.25 90 GLU A N 1
ATOM 732 C CA . GLU A 1 90 ? -1.774 -9.651 11.284 1.00 58.25 90 GLU A CA 1
ATOM 733 C C . GLU A 1 90 ? -0.432 -9.359 10.603 1.00 58.25 90 GLU A C 1
ATOM 735 O O . GLU A 1 90 ? 0.380 -8.614 11.140 1.00 58.25 90 GLU A O 1
ATOM 740 N N . SER A 1 91 ? -0.191 -9.890 9.400 1.00 56.16 91 SER A N 1
ATOM 741 C CA . SER A 1 91 ? 1.032 -9.605 8.638 1.00 56.16 91 SER A CA 1
ATOM 742 C C . SER A 1 91 ? 1.141 -8.160 8.127 1.00 56.16 91 SER A C 1
ATOM 744 O O . SER A 1 91 ? 2.189 -7.775 7.607 1.00 56.16 91 SER A O 1
ATOM 746 N N . ILE A 1 92 ? 0.078 -7.362 8.268 1.00 59.41 92 ILE A N 1
ATOM 747 C CA . ILE A 1 92 ? -0.002 -5.952 7.851 1.00 59.41 92 ILE A CA 1
ATOM 748 C C . ILE A 1 92 ? 0.105 -5.001 9.059 1.00 59.41 92 ILE A C 1
ATOM 750 O O . ILE A 1 92 ? 0.192 -3.787 8.864 1.00 59.41 92 ILE A O 1
ATOM 754 N N . GLN A 1 93 ? 0.104 -5.537 10.285 1.00 47.28 93 GLN A N 1
ATOM 755 C CA . GLN A 1 93 ? 0.168 -4.775 11.533 1.00 47.28 93 GLN A CA 1
ATOM 756 C C . GLN A 1 93 ? 1.606 -4.457 11.963 1.00 47.28 93 GLN A C 1
ATOM 758 O O . GLN A 1 93 ? 2.513 -5.285 11.718 1.00 47.28 93 GLN A O 1
#

InterPro domains:
  IPR019382 Translation initiation factor 3 complex subunit L [PF10255] (1-93)
  IPR019382 Translation initiation factor 3 complex subunit L [PTHR13242] (1-93)

Foldseek 3Di:
DDPCPPPDDPDDDDLLVLLVVLLVVLVVCVVVVVLVVSLVSLLVSLVSCVVCVVVCVVPVVSNVVSVVSNVVSLVSNVVSCVVPPDDGDPVND